Protein AF-A0AA86I226-F1 (afdb_monomer_lite)

Secondary structure (DSSP, 8-state):
-EEEEE--SSTTSPPEEEEESSPPPHHHHHHHHHHHHHHS-SS--HHHHHHHHHHHH--EE---S-----TTS------GGG---TTEEEETTTTEEEE-

Foldseek 3Di:
DDKDWADDPPPPADIWIKDDPDDDDPVRVVVLQVVLCVPDPVDDHNVSSVVSCCVPPVIDTDDDPDDDDDQVDDDDDDDPVNDDDPQWDQPSVPRDIDGD

Organism: Priestia megaterium (NCBI:txid1404)

Radius of gyration: 16.55 Å; chains: 1; bounding box: 34×23×46 Å

Structure (mmCIF, N/CA/C/O backbone):
data_AF-A0AA86I226-F1
#
_entry.id   AF-A0AA86I226-F1
#
loop_
_atom_site.group_PDB
_atom_site.id
_atom_site.type_symbol
_atom_site.label_atom_id
_atom_site.label_alt_id
_atom_site.label_comp_id
_atom_site.label_asym_id
_atom_site.label_entity_id
_atom_site.label_seq_id
_atom_site.pdbx_PDB_ins_code
_atom_site.Cartn_x
_atom_site.Cartn_y
_atom_site.Cartn_z
_atom_site.occupancy
_atom_site.B_iso_or_equiv
_atom_site.auth_seq_id
_atom_site.auth_comp_id
_atom_site.auth_asym_id
_atom_site.auth_atom_id
_atom_site.pdbx_PDB_model_num
ATOM 1 N N . MET A 1 1 ? -15.672 2.501 0.063 1.00 85.19 1 MET A N 1
ATOM 2 C CA . MET A 1 1 ? -14.325 2.101 -0.391 1.00 85.19 1 MET A CA 1
ATOM 3 C C . MET A 1 1 ? -13.357 3.278 -0.537 1.00 85.19 1 MET A C 1
ATOM 5 O O . MET A 1 1 ? -13.646 4.239 -1.248 1.00 85.19 1 MET A O 1
ATOM 9 N N . TYR A 1 2 ? -12.217 3.191 0.149 1.00 94.31 2 TYR A N 1
ATOM 10 C CA . TYR A 1 2 ? -11.080 4.116 0.098 1.00 94.31 2 TYR A CA 1
ATOM 11 C C . TYR A 1 2 ? -9.800 3.328 -0.164 1.00 94.31 2 TYR A C 1
ATOM 13 O O . TYR A 1 2 ? -9.666 2.225 0.357 1.00 94.31 2 TYR A O 1
ATOM 21 N N . PHE A 1 3 ? -8.879 3.904 -0.936 1.00 92.12 3 PHE A N 1
ATOM 22 C CA . PHE A 1 3 ? -7.678 3.225 -1.418 1.00 92.12 3 PHE A CA 1
ATOM 23 C C . PHE A 1 3 ? -6.412 3.812 -0.805 1.00 92.12 3 PHE A C 1
ATOM 25 O O . PHE A 1 3 ? -6.326 5.022 -0.573 1.00 92.12 3 PHE A O 1
ATOM 32 N N . TYR A 1 4 ? -5.435 2.943 -0.586 1.00 91.81 4 TYR A N 1
ATOM 33 C CA . TYR A 1 4 ? -4.157 3.242 0.038 1.00 91.81 4 TYR A CA 1
ATOM 34 C C . TYR A 1 4 ? -3.071 2.512 -0.747 1.00 91.81 4 TYR A C 1
ATOM 36 O O . TYR A 1 4 ? -3.224 1.332 -1.034 1.00 91.81 4 TYR A O 1
ATOM 44 N N . ALA A 1 5 ? -1.998 3.206 -1.110 1.00 89.31 5 ALA A N 1
ATOM 45 C CA . ALA A 1 5 ? -0.886 2.619 -1.849 1.00 89.31 5 ALA A CA 1
ATOM 46 C C . ALA A 1 5 ? 0.364 2.604 -0.968 1.00 89.31 5 ALA A C 1
ATOM 48 O O . ALA A 1 5 ? 0.719 3.627 -0.373 1.00 89.31 5 ALA A O 1
ATOM 49 N N . LEU A 1 6 ? 1.015 1.449 -0.900 1.00 88.69 6 LEU A N 1
ATOM 50 C CA . LEU A 1 6 ? 2.310 1.245 -0.270 1.00 88.69 6 LEU A CA 1
ATOM 51 C C . LEU A 1 6 ? 3.350 1.142 -1.383 1.00 88.69 6 LEU A C 1
ATOM 53 O O . LEU A 1 6 ? 3.280 0.251 -2.223 1.00 88.69 6 LEU A O 1
ATOM 57 N N . ALA A 1 7 ? 4.303 2.067 -1.399 1.00 81.19 7 ALA A N 1
ATOM 58 C CA . ALA A 1 7 ? 5.380 2.088 -2.378 1.00 81.19 7 ALA A CA 1
ATOM 59 C C . ALA A 1 7 ? 6.716 2.272 -1.662 1.00 81.19 7 ALA A C 1
ATOM 61 O O . ALA A 1 7 ? 6.842 3.117 -0.771 1.00 81.19 7 ALA A O 1
ATOM 62 N N . GLN A 1 8 ? 7.717 1.498 -2.070 1.00 79.62 8 GLN A N 1
ATOM 63 C CA . GLN A 1 8 ? 9.092 1.657 -1.619 1.00 79.62 8 GLN A CA 1
ATOM 64 C C . GLN A 1 8 ? 9.853 2.477 -2.662 1.00 79.62 8 GLN A C 1
ATOM 66 O O . GLN A 1 8 ? 9.734 2.229 -3.855 1.00 79.62 8 GLN A O 1
ATOM 71 N N . GLY A 1 9 ? 10.630 3.471 -2.225 1.00 66.69 9 GLY A N 1
ATOM 72 C CA . GLY A 1 9 ? 11.322 4.419 -3.115 1.00 66.69 9 GLY A CA 1
ATOM 73 C C . GLY A 1 9 ? 12.476 3.836 -3.943 1.00 66.69 9 GLY A C 1
ATOM 74 O O . GLY A 1 9 ? 13.270 4.600 -4.480 1.00 66.69 9 GLY A O 1
ATOM 75 N N . THR A 1 10 ? 12.611 2.512 -4.002 1.00 57.50 10 THR A N 1
ATOM 76 C CA . THR A 1 10 ? 13.568 1.807 -4.859 1.00 57.50 10 THR A CA 1
ATOM 77 C C . THR A 1 10 ? 12.798 1.197 -6.026 1.00 57.50 10 THR A C 1
ATOM 79 O O . THR A 1 10 ? 11.888 0.408 -5.791 1.00 57.50 10 THR A O 1
ATOM 82 N N . ASP A 1 11 ? 13.174 1.564 -7.253 1.00 53.78 11 ASP A N 1
ATOM 83 C CA . ASP A 1 11 ? 12.455 1.383 -8.533 1.00 53.78 11 ASP A CA 1
ATOM 84 C C . ASP A 1 11 ? 12.084 -0.060 -8.961 1.00 53.78 11 ASP A C 1
ATOM 86 O O . ASP A 1 11 ? 11.736 -0.283 -10.116 1.00 53.78 11 ASP A O 1
ATOM 90 N N . SER A 1 12 ? 12.155 -1.062 -8.085 1.00 54.59 12 SER A N 1
ATOM 91 C CA . SER A 1 12 ? 11.971 -2.476 -8.446 1.00 54.59 12 SER A CA 1
ATOM 92 C C . SER A 1 12 ? 10.865 -3.212 -7.688 1.00 54.59 12 SER A C 1
ATOM 94 O O . SER A 1 12 ? 10.753 -4.423 -7.847 1.00 54.59 12 SER A O 1
ATOM 96 N N . GLY A 1 13 ? 10.092 -2.538 -6.832 1.00 57.88 13 GLY A N 1
ATOM 97 C CA . GLY A 1 13 ? 8.966 -3.157 -6.126 1.00 57.88 13 GLY A CA 1
ATOM 98 C C . GLY A 1 13 ? 7.630 -2.700 -6.696 1.00 57.88 13 GLY A C 1
ATOM 99 O O . GLY A 1 13 ? 7.382 -1.493 -6.754 1.00 57.88 13 GLY A O 1
ATOM 100 N N . ASP A 1 14 ? 6.766 -3.646 -7.069 1.00 68.56 14 ASP A N 1
ATOM 101 C CA . ASP A 1 14 ? 5.381 -3.324 -7.403 1.00 68.56 14 ASP A CA 1
ATOM 102 C C . ASP A 1 14 ? 4.692 -2.708 -6.175 1.00 68.56 14 ASP A C 1
ATOM 104 O O . ASP A 1 14 ? 4.821 -3.223 -5.056 1.00 68.56 14 ASP A O 1
ATOM 108 N N . PRO A 1 15 ? 3.991 -1.574 -6.333 1.00 76.94 15 PRO A N 1
ATOM 109 C CA . PRO A 1 15 ? 3.272 -0.970 -5.229 1.00 76.94 15 PRO A CA 1
ATOM 110 C C . PRO A 1 15 ? 2.114 -1.875 -4.802 1.00 76.94 15 PRO A C 1
ATOM 112 O O . PRO A 1 15 ? 1.310 -2.307 -5.628 1.00 76.94 15 PRO A O 1
ATOM 115 N N . VAL A 1 16 ? 1.967 -2.084 -3.496 1.00 87.75 16 VAL A N 1
ATOM 116 C CA . VAL A 1 16 ? 0.817 -2.805 -2.942 1.00 87.75 16 VAL A CA 1
ATOM 117 C C . VAL A 1 16 ? -0.331 -1.823 -2.770 1.00 87.75 16 VAL A C 1
ATOM 119 O O . VAL A 1 16 ? -0.197 -0.797 -2.095 1.00 87.75 16 VAL A O 1
ATOM 122 N N . THR A 1 17 ? -1.472 -2.125 -3.387 1.00 90.69 17 THR A N 1
ATOM 123 C CA . THR A 1 17 ? -2.682 -1.311 -3.253 1.00 90.69 17 THR A CA 1
ATOM 124 C C . THR A 1 17 ? -3.677 -2.012 -2.344 1.00 90.69 17 THR A C 1
ATOM 126 O O . THR A 1 17 ? -4.079 -3.142 -2.590 1.00 90.69 17 THR A O 1
ATOM 129 N N . LEU A 1 18 ? -4.111 -1.309 -1.305 1.00 93.69 18 LEU A N 1
ATOM 130 C CA . LEU A 1 18 ? -5.086 -1.772 -0.331 1.00 93.69 18 LEU A CA 1
ATOM 131 C C . LEU A 1 18 ? -6.370 -0.952 -0.433 1.00 93.69 18 LEU A C 1
ATOM 133 O O . LEU A 1 18 ? -6.340 0.244 -0.750 1.00 93.69 18 LEU A O 1
ATOM 137 N N . HIS A 1 19 ? -7.495 -1.553 -0.067 1.00 95.81 19 HIS A N 1
ATOM 138 C CA . HIS A 1 19 ? -8.749 -0.851 0.145 1.00 95.81 19 HIS A CA 1
ATOM 139 C C . HIS A 1 19 ? -9.390 -1.160 1.495 1.00 95.81 19 HIS A C 1
ATOM 141 O O . HIS A 1 19 ? -9.145 -2.187 2.124 1.00 95.81 19 HIS A O 1
ATOM 147 N N . HIS A 1 20 ? -10.219 -0.220 1.947 1.00 96.88 20 HIS A N 1
ATOM 148 C CA . HIS A 1 20 ? -10.999 -0.344 3.171 1.00 96.88 20 HIS A CA 1
ATOM 149 C C . HIS A 1 20 ? -12.333 0.412 3.048 1.00 96.88 20 HIS A C 1
ATOM 151 O O . HIS A 1 20 ? -12.429 1.433 2.355 1.00 96.88 20 HIS A O 1
ATOM 157 N N . GLU A 1 21 ? -13.388 -0.056 3.720 1.00 97.06 21 GLU A N 1
ATOM 158 C CA . GLU A 1 21 ? -14.703 0.604 3.663 1.00 97.06 21 GLU A CA 1
ATOM 159 C C . GLU A 1 21 ? -14.762 1.897 4.478 1.00 97.06 21 GLU A C 1
ATOM 161 O O . GLU A 1 21 ? -15.331 2.900 4.041 1.00 97.06 21 GLU A O 1
ATOM 166 N N . LYS A 1 22 ? -14.117 1.905 5.646 1.00 96.75 22 LYS A N 1
ATOM 167 C CA . LYS A 1 22 ? -13.928 3.106 6.468 1.00 96.75 22 LYS A CA 1
ATOM 168 C C . LYS A 1 22 ? -12.789 3.962 5.918 1.00 96.75 22 LYS A C 1
ATOM 170 O O . LYS A 1 22 ? -11.715 3.442 5.632 1.00 96.75 22 LYS A O 1
ATOM 175 N N . LYS A 1 23 ? -13.000 5.279 5.873 1.00 97.19 23 LYS A N 1
ATOM 176 C CA . LYS A 1 23 ? -11.936 6.258 5.630 1.00 97.19 23 LYS A CA 1
ATOM 177 C C . LYS A 1 23 ? -11.099 6.455 6.887 1.00 97.19 23 LYS A C 1
ATOM 179 O O . LYS A 1 23 ? -11.638 6.838 7.924 1.00 97.19 23 LYS A O 1
ATOM 184 N N . PHE A 1 24 ? -9.793 6.310 6.753 1.00 96.38 24 PHE A N 1
ATOM 185 C CA . PHE A 1 24 ? -8.818 6.748 7.746 1.00 96.38 24 PHE A CA 1
ATOM 186 C C . PHE A 1 24 ? -8.208 8.090 7.348 1.00 96.38 24 PHE A C 1
ATOM 188 O O . PHE A 1 24 ? -7.950 8.364 6.170 1.00 96.38 24 PHE A O 1
ATOM 195 N N . SER A 1 25 ? -7.979 8.945 8.336 1.00 96.44 25 SER A N 1
ATOM 196 C CA . SER A 1 25 ? -7.150 10.135 8.193 1.00 96.44 25 SER A CA 1
ATOM 197 C C . SER A 1 25 ? -5.689 9.753 7.943 1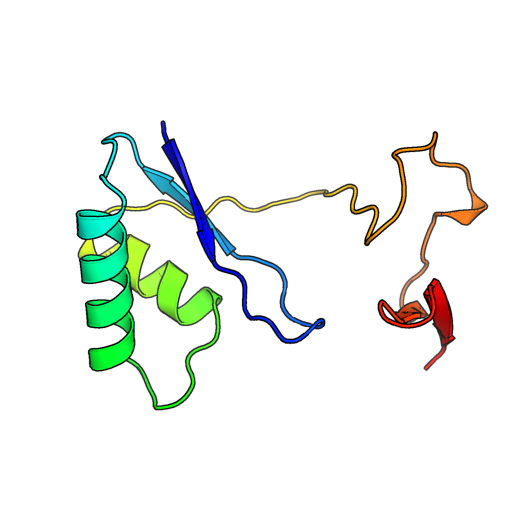.00 96.44 25 SER A C 1
ATOM 199 O O . SER A 1 25 ? -5.249 8.644 8.241 1.00 96.44 25 SER A O 1
ATOM 201 N N . LYS A 1 26 ? -4.899 10.717 7.456 1.00 95.31 26 LYS A N 1
ATOM 202 C CA . LYS A 1 26 ? -3.452 10.530 7.267 1.00 95.31 26 LYS A CA 1
ATOM 203 C C . LYS A 1 26 ? -2.753 10.087 8.557 1.00 95.31 26 LYS A C 1
ATOM 205 O O . LYS A 1 26 ? -1.874 9.242 8.509 1.00 95.31 26 LYS A O 1
ATOM 210 N N . LYS A 1 27 ? -3.155 10.649 9.704 1.00 97.31 27 LYS A N 1
ATOM 211 C CA . LYS A 1 27 ? -2.561 10.337 11.010 1.00 97.31 27 LYS A CA 1
ATOM 212 C C . LYS A 1 27 ? -2.893 8.915 11.465 1.00 97.31 27 LYS A C 1
ATOM 214 O O . LYS A 1 27 ? -2.016 8.243 11.986 1.00 97.31 27 LYS A O 1
ATOM 219 N N . GLU A 1 28 ? -4.134 8.474 11.267 1.00 97.62 28 GLU A N 1
ATOM 220 C CA . GLU A 1 28 ? -4.543 7.099 11.582 1.00 97.62 28 GLU A CA 1
ATOM 221 C C . GLU A 1 28 ? -3.787 6.092 10.712 1.00 97.62 28 GLU A C 1
ATOM 223 O O . GLU A 1 28 ? -3.211 5.155 11.247 1.00 97.62 28 GLU A O 1
ATOM 228 N N . PHE A 1 29 ? -3.713 6.327 9.399 1.00 96.31 29 PHE A N 1
ATOM 229 C CA . PHE A 1 29 ? -2.997 5.430 8.491 1.00 96.31 29 PHE A CA 1
ATOM 230 C C . PHE A 1 29 ? -1.492 5.359 8.799 1.00 96.31 29 PHE A C 1
ATOM 232 O O . PHE A 1 29 ? -0.924 4.275 8.818 1.00 96.31 29 PHE A O 1
ATOM 239 N N . LEU A 1 30 ? -0.855 6.493 9.119 1.00 95.81 30 LEU A N 1
ATOM 240 C CA . LEU A 1 30 ? 0.550 6.521 9.549 1.00 95.81 30 LEU A CA 1
ATOM 241 C C . LEU A 1 30 ? 0.791 5.745 10.848 1.00 95.81 30 LEU A C 1
ATOM 243 O O . LEU A 1 30 ? 1.825 5.104 10.981 1.00 95.81 30 LEU A O 1
ATOM 247 N N . ALA A 1 31 ? -0.141 5.803 11.803 1.00 97.62 31 ALA A N 1
ATOM 248 C CA . ALA A 1 31 ? -0.020 5.042 13.042 1.00 97.62 31 ALA A CA 1
ATOM 249 C C . ALA A 1 31 ? -0.079 3.530 12.776 1.00 97.62 31 ALA A C 1
ATOM 251 O O . ALA A 1 31 ? 0.768 2.803 13.277 1.00 97.62 31 ALA A O 1
ATOM 252 N N . MET A 1 32 ? -1.016 3.088 11.930 1.00 97.50 32 MET A N 1
ATOM 253 C CA . MET A 1 32 ? -1.142 1.683 11.518 1.00 97.50 32 MET A CA 1
ATOM 254 C C . MET A 1 32 ? 0.095 1.188 10.763 1.00 97.50 32 MET A C 1
ATOM 256 O O . MET A 1 32 ? 0.563 0.078 10.984 1.00 97.50 32 MET A O 1
ATOM 260 N N . PHE A 1 33 ? 0.631 2.028 9.875 1.00 95.38 33 PHE A N 1
ATOM 261 C CA . PHE A 1 33 ? 1.848 1.734 9.126 1.00 95.38 33 PHE A CA 1
ATOM 262 C C . PHE A 1 33 ? 3.068 1.595 10.046 1.00 95.38 33 PHE A C 1
ATOM 264 O O . PHE A 1 33 ? 3.819 0.639 9.913 1.00 95.38 33 PHE A O 1
ATOM 271 N N . ASN A 1 34 ? 3.255 2.516 10.996 1.00 95.31 34 ASN A N 1
ATOM 272 C CA . ASN A 1 34 ? 4.373 2.436 11.938 1.00 95.31 34 ASN A CA 1
ATOM 273 C C . ASN A 1 34 ? 4.262 1.215 12.859 1.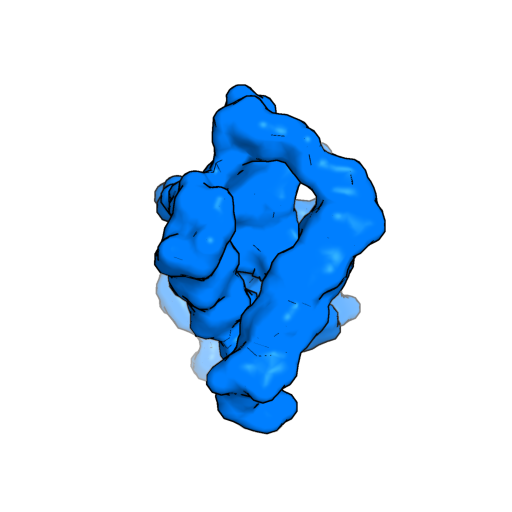00 95.31 34 ASN A C 1
ATOM 275 O O . ASN A 1 34 ? 5.269 0.567 13.097 1.00 95.31 34 ASN A O 1
ATOM 279 N N . GLU A 1 35 ? 3.054 0.869 13.314 1.00 96.31 35 GLU A N 1
ATOM 280 C CA . GLU A 1 35 ? 2.835 -0.354 14.096 1.00 96.31 35 GLU A CA 1
ATOM 281 C C . GLU A 1 35 ? 3.234 -1.605 13.299 1.00 96.31 35 GLU A C 1
ATOM 283 O O . GLU A 1 35 ? 3.897 -2.488 13.832 1.00 96.31 35 GLU A O 1
ATOM 288 N N . ALA A 1 36 ? 2.914 -1.652 11.999 1.00 95.25 36 ALA A N 1
ATOM 289 C CA . ALA A 1 36 ? 3.380 -2.731 11.132 1.00 95.25 36 ALA A CA 1
ATOM 290 C C . ALA A 1 36 ? 4.918 -2.797 11.078 1.00 95.25 36 ALA A C 1
ATOM 292 O O . ALA A 1 36 ? 5.480 -3.883 11.140 1.00 95.25 36 ALA A O 1
ATOM 293 N N . LEU A 1 37 ? 5.611 -1.657 10.994 1.00 93.06 37 LEU A N 1
ATOM 294 C CA . LEU A 1 37 ? 7.080 -1.626 10.988 1.00 93.06 37 LEU A CA 1
ATOM 295 C C . LEU A 1 37 ? 7.709 -2.023 12.330 1.00 93.06 37 LEU A C 1
ATOM 297 O O . LEU A 1 37 ? 8.818 -2.548 12.329 1.00 93.06 37 LEU A O 1
ATOM 301 N N . ASP A 1 38 ? 7.031 -1.766 13.448 1.00 94.31 38 ASP A N 1
ATOM 302 C CA . ASP A 1 38 ? 7.507 -2.150 14.781 1.00 94.31 38 ASP A CA 1
ATOM 303 C C . ASP A 1 38 ? 7.420 -3.676 15.004 1.00 94.31 38 ASP A C 1
ATOM 305 O O . ASP A 1 38 ? 8.238 -4.243 15.729 1.00 94.31 38 ASP A O 1
ATOM 309 N N . GLU A 1 39 ? 6.445 -4.342 14.374 1.00 92.94 39 GLU A N 1
ATOM 310 C CA . GLU A 1 39 ? 6.192 -5.788 14.504 1.00 92.94 39 GLU A CA 1
ATOM 311 C C . GLU A 1 39 ? 6.912 -6.648 13.447 1.00 92.94 39 GLU A C 1
ATOM 313 O O . GLU A 1 39 ? 7.062 -7.859 13.632 1.00 92.94 39 GLU A O 1
ATOM 318 N N . LEU A 1 40 ? 7.322 -6.055 12.323 1.00 89.94 40 LEU A N 1
ATOM 319 C CA . LEU A 1 40 ? 7.967 -6.750 11.205 1.00 89.94 40 LEU A CA 1
ATOM 320 C C . LEU A 1 40 ? 9.505 -6.663 11.272 1.00 89.94 40 LEU A C 1
ATOM 322 O O . LEU A 1 40 ? 10.083 -5.882 12.027 1.00 89.94 40 LEU A O 1
ATOM 326 N N . ASP A 1 41 ? 10.183 -7.493 10.473 1.00 79.81 41 ASP A N 1
ATOM 327 C CA . ASP A 1 41 ? 11.648 -7.527 10.373 1.00 79.81 41 ASP A CA 1
ATOM 328 C C . ASP A 1 41 ? 12.254 -6.174 9.960 1.00 79.81 41 ASP A C 1
ATOM 330 O O . ASP A 1 41 ? 11.575 -5.267 9.492 1.00 79.81 41 ASP A O 1
ATOM 334 N N . THR A 1 42 ? 13.580 -6.034 10.075 1.00 73.06 42 THR A N 1
ATOM 335 C CA . THR A 1 42 ? 14.279 -4.738 9.948 1.00 73.06 42 THR A CA 1
ATOM 336 C C . THR A 1 42 ? 14.142 -4.061 8.571 1.00 73.06 42 THR A C 1
ATOM 338 O O . THR A 1 42 ? 14.465 -2.882 8.449 1.00 73.06 42 THR A O 1
ATOM 341 N N . HIS A 1 43 ? 13.639 -4.759 7.547 1.00 79.56 43 HIS A N 1
ATOM 342 C CA . HIS A 1 43 ? 13.385 -4.227 6.204 1.00 79.56 43 HIS A CA 1
ATOM 343 C C . HIS A 1 43 ? 12.215 -4.969 5.525 1.00 79.56 43 HIS A C 1
ATOM 345 O O . HIS A 1 43 ? 12.468 -5.794 4.645 1.00 79.56 43 HIS A O 1
ATOM 351 N N . PRO A 1 44 ? 10.952 -4.714 5.916 1.00 83.69 44 PRO A N 1
ATOM 352 C CA . PRO A 1 44 ? 9.819 -5.421 5.334 1.00 83.69 44 PRO A CA 1
ATOM 353 C C . PRO A 1 44 ? 9.602 -4.982 3.884 1.00 83.69 44 PRO A C 1
ATOM 355 O O . PRO A 1 44 ? 9.742 -3.799 3.549 1.00 83.69 44 PRO A O 1
ATOM 358 N N . ALA A 1 45 ? 9.236 -5.931 3.027 1.00 85.81 45 ALA A N 1
ATOM 359 C CA . ALA A 1 45 ? 8.729 -5.622 1.702 1.00 85.81 45 ALA A CA 1
ATOM 360 C C . ALA A 1 45 ? 7.337 -4.961 1.814 1.00 85.81 45 ALA A C 1
ATOM 362 O O . ALA A 1 45 ? 6.630 -5.149 2.810 1.00 85.81 45 ALA A O 1
ATOM 363 N N . PRO A 1 46 ? 6.883 -4.209 0.793 1.00 87.88 46 PRO A N 1
ATOM 364 C CA . PRO A 1 46 ? 5.532 -3.644 0.779 1.00 87.88 46 PRO A CA 1
ATOM 365 C C . PRO A 1 46 ? 4.420 -4.683 0.987 1.00 87.88 46 PRO A C 1
ATOM 367 O O . PRO A 1 46 ? 3.409 -4.358 1.610 1.00 87.88 46 PRO A O 1
ATOM 370 N N . SER A 1 47 ? 4.617 -5.920 0.516 1.00 87.94 47 SER A N 1
ATOM 371 C CA . SER A 1 47 ? 3.698 -7.046 0.727 1.00 87.94 47 SER A CA 1
ATOM 372 C C . SER A 1 47 ? 3.564 -7.415 2.201 1.00 87.94 47 SER A C 1
ATOM 374 O O . SER A 1 47 ? 2.446 -7.562 2.679 1.00 87.94 47 SER A O 1
ATOM 376 N N . ASP A 1 48 ? 4.668 -7.462 2.951 1.00 90.94 48 ASP A N 1
ATOM 377 C CA . ASP A 1 48 ? 4.652 -7.817 4.377 1.00 90.94 48 ASP A CA 1
ATOM 378 C C . ASP A 1 48 ? 3.837 -6.793 5.183 1.00 90.94 48 ASP A C 1
ATOM 380 O O . ASP A 1 48 ? 3.019 -7.135 6.042 1.00 90.94 48 ASP A O 1
ATOM 384 N N . VAL A 1 49 ? 4.013 -5.508 4.854 1.00 93.12 49 VAL A N 1
ATOM 385 C CA . VAL A 1 49 ? 3.228 -4.416 5.444 1.00 93.12 49 VAL A CA 1
ATOM 386 C C . VAL A 1 49 ? 1.757 -4.517 5.026 1.00 93.12 49 VAL A C 1
ATOM 388 O O . VAL A 1 49 ? 0.867 -4.330 5.857 1.00 93.12 49 VAL A O 1
ATOM 391 N N . GLY A 1 50 ? 1.484 -4.830 3.756 1.00 93.31 50 GLY A N 1
ATOM 392 C CA . GLY A 1 50 ? 0.132 -5.035 3.238 1.00 93.31 50 GLY A CA 1
ATOM 393 C C . GLY A 1 50 ? -0.617 -6.146 3.970 1.00 93.31 50 GLY A C 1
ATOM 394 O O . GLY A 1 50 ? -1.710 -5.913 4.495 1.00 93.31 50 GLY A O 1
ATOM 395 N N . GLU A 1 51 ? 0.003 -7.318 4.094 1.00 94.44 51 GLU A N 1
ATOM 396 C CA . GLU A 1 51 ? -0.535 -8.470 4.820 1.00 94.44 51 GLU A CA 1
ATOM 397 C C . GLU A 1 51 ? -0.817 -8.140 6.290 1.00 94.44 51 GLU A C 1
ATOM 399 O O . GLU A 1 51 ? -1.885 -8.491 6.814 1.00 94.44 51 GLU A O 1
ATOM 404 N N . TYR A 1 52 ? 0.093 -7.415 6.954 1.00 96.25 52 TYR A N 1
ATOM 405 C CA . TYR A 1 52 ? -0.126 -6.957 8.326 1.00 96.25 52 TYR A CA 1
ATOM 406 C C . TYR A 1 52 ? -1.382 -6.090 8.424 1.00 96.25 52 TYR A C 1
ATOM 408 O O . TYR A 1 52 ? -2.245 -6.347 9.268 1.00 96.25 52 TYR A O 1
ATOM 416 N N . LEU A 1 53 ? -1.514 -5.083 7.557 1.00 97.00 53 LEU A N 1
ATOM 417 C CA . LEU A 1 53 ? -2.648 -4.160 7.583 1.00 97.00 53 LEU A CA 1
ATOM 418 C C . LEU A 1 53 ? -3.974 -4.876 7.293 1.00 97.00 53 LEU A C 1
ATOM 420 O O . LEU A 1 53 ? -4.984 -4.588 7.945 1.00 97.00 53 LEU A O 1
ATOM 424 N N . CYS A 1 54 ? -3.970 -5.848 6.379 1.00 96.44 54 CYS A N 1
ATOM 425 C CA . CYS A 1 54 ? -5.120 -6.708 6.113 1.00 96.44 54 CYS A CA 1
ATOM 426 C C . CYS A 1 54 ? -5.535 -7.492 7.367 1.00 96.44 54 CYS A C 1
ATOM 428 O O . CYS A 1 54 ? -6.698 -7.446 7.777 1.00 96.44 54 CYS A O 1
ATOM 430 N N . ARG A 1 55 ? -4.579 -8.147 8.034 1.00 97.38 55 ARG A N 1
ATOM 431 C CA . ARG A 1 55 ? -4.827 -8.957 9.236 1.00 97.38 55 ARG A CA 1
ATOM 432 C C . ARG A 1 55 ? -5.255 -8.125 10.448 1.00 97.38 55 ARG A C 1
ATOM 434 O O . ARG A 1 55 ? -6.181 -8.517 11.153 1.00 97.38 55 ARG A O 1
ATOM 441 N N . ALA A 1 56 ? -4.559 -7.023 10.724 1.00 97.38 56 ALA A N 1
ATOM 442 C CA . ALA A 1 56 ? -4.712 -6.250 11.957 1.00 97.38 56 ALA A CA 1
ATOM 443 C C . ALA A 1 56 ? -5.882 -5.258 11.902 1.00 97.38 56 ALA A C 1
ATOM 445 O O . ALA A 1 56 ? -6.554 -5.038 12.910 1.00 97.38 56 ALA A O 1
ATOM 446 N N . TYR A 1 57 ? -6.150 -4.677 10.728 1.00 97.25 57 TYR A N 1
ATOM 447 C CA . TYR A 1 57 ? -7.112 -3.580 10.590 1.00 97.25 57 TYR A CA 1
ATOM 448 C C . TYR A 1 57 ? -8.207 -3.835 9.552 1.00 97.25 57 TYR A C 1
ATOM 450 O O . TYR A 1 57 ? -9.040 -2.957 9.337 1.00 97.25 57 TYR A O 1
ATOM 458 N N . GLY A 1 58 ? -8.246 -5.021 8.936 1.00 96.94 58 GLY A N 1
ATOM 459 C CA . GLY A 1 58 ? -9.320 -5.417 8.023 1.00 96.94 58 GLY A CA 1
ATOM 460 C C . GLY A 1 58 ? -9.243 -4.764 6.644 1.00 96.94 58 GLY A C 1
ATOM 461 O O . GLY A 1 58 ? -10.268 -4.636 5.974 1.00 96.94 58 GLY A O 1
ATOM 462 N N . PHE A 1 59 ? -8.054 -4.321 6.224 1.00 97.44 59 PHE A N 1
ATOM 463 C CA . PHE A 1 59 ? -7.824 -3.953 4.827 1.00 97.44 59 PHE A CA 1
ATOM 464 C C . PHE A 1 59 ? -7.964 -5.176 3.915 1.00 97.44 59 PHE A C 1
ATOM 466 O O . PHE A 1 59 ? -7.906 -6.325 4.354 1.00 97.44 59 PHE A O 1
ATOM 473 N N . GLN A 1 60 ? -8.158 -4.904 2.632 1.00 96.38 60 GLN A N 1
ATOM 474 C CA . GLN A 1 60 ? -8.173 -5.903 1.576 1.00 96.38 60 GLN A CA 1
ATOM 475 C C . GLN A 1 60 ? -7.200 -5.467 0.487 1.00 96.38 60 GLN A C 1
ATOM 477 O O . GLN A 1 60 ? -7.192 -4.301 0.092 1.00 96.38 60 GLN A O 1
ATOM 482 N N . GLU A 1 61 ? -6.358 -6.384 0.031 1.00 92.25 61 GLU A N 1
ATOM 483 C CA . GLU A 1 61 ? -5.430 -6.127 -1.065 1.00 92.25 61 GLU A CA 1
ATOM 484 C C . GLU A 1 61 ? -6.151 -6.190 -2.414 1.00 92.25 61 GLU A C 1
ATOM 486 O O . GLU A 1 61 ? -7.062 -6.995 -2.614 1.00 92.25 61 GLU A O 1
ATOM 491 N N . ILE A 1 62 ? -5.755 -5.308 -3.329 1.00 88.00 62 ILE A N 1
ATOM 492 C CA . ILE A 1 62 ? -6.216 -5.306 -4.713 1.00 88.00 62 ILE A CA 1
ATOM 493 C C . ILE A 1 62 ? -5.150 -5.974 -5.561 1.00 88.00 62 ILE A C 1
ATOM 495 O O . ILE A 1 62 ? -4.063 -5.428 -5.736 1.00 88.00 62 ILE A O 1
ATOM 499 N N . GLU A 1 63 ? -5.508 -7.106 -6.154 1.00 79.94 63 GLU A N 1
ATOM 500 C CA . GLU A 1 63 ? -4.731 -7.694 -7.235 1.00 79.94 63 GLU A CA 1
ATOM 501 C C . GLU A 1 63 ? -4.861 -6.806 -8.481 1.00 79.94 63 GLU A C 1
ATOM 503 O O . GLU A 1 63 ? -5.954 -6.591 -9.014 1.00 79.94 63 GLU A O 1
ATOM 508 N N . ILE A 1 64 ? -3.743 -6.229 -8.920 1.00 70.12 64 ILE A N 1
ATOM 509 C CA . ILE A 1 64 ? -3.691 -5.431 -10.144 1.00 70.12 64 ILE A CA 1
ATOM 510 C C . ILE A 1 64 ? -3.338 -6.375 -11.293 1.00 70.12 64 ILE A C 1
ATOM 512 O O . ILE A 1 64 ? -2.170 -6.642 -11.546 1.00 70.12 64 ILE A O 1
ATOM 516 N N . GLU A 1 65 ? -4.349 -6.859 -12.018 1.00 66.38 65 GLU A N 1
ATOM 517 C CA . GLU A 1 65 ? -4.139 -7.735 -13.184 1.00 66.38 65 GLU A CA 1
ATOM 518 C C . GLU A 1 65 ? -3.428 -7.018 -14.346 1.00 66.38 65 GLU A C 1
ATOM 520 O O . GLU A 1 65 ? -2.771 -7.640 -15.179 1.00 66.38 65 GLU A O 1
ATOM 525 N N . THR A 1 66 ? -3.600 -5.699 -14.467 1.00 66.44 66 THR A N 1
ATOM 526 C CA . THR A 1 66 ? -3.006 -4.892 -15.541 1.00 66.44 66 THR A CA 1
ATOM 527 C C . THR A 1 66 ? -2.851 -3.442 -15.096 1.00 66.44 66 THR A C 1
ATOM 529 O O . THR A 1 66 ? -3.785 -2.839 -14.565 1.00 66.44 66 THR A O 1
ATOM 532 N N . GLY A 1 67 ? -1.687 -2.853 -15.369 1.00 65.19 67 GLY A N 1
ATOM 533 C CA . GLY A 1 67 ? -1.404 -1.438 -15.140 1.00 65.19 67 GLY A CA 1
ATOM 534 C C . GLY A 1 67 ? -0.782 -0.785 -16.372 1.00 65.19 67 GLY A C 1
ATOM 535 O O . GLY A 1 67 ? -0.005 -1.409 -17.086 1.00 65.19 67 GLY A O 1
ATOM 536 N N . VAL A 1 68 ? -1.108 0.487 -16.619 1.00 69.12 68 VAL A N 1
ATOM 537 C CA . VAL A 1 68 ? -0.397 1.328 -17.596 1.00 69.12 68 VAL A CA 1
ATOM 538 C C . VAL A 1 68 ? 0.418 2.348 -16.818 1.00 69.12 68 VAL A C 1
ATOM 540 O O . VAL A 1 68 ? -0.150 3.244 -16.189 1.00 69.12 68 VAL A O 1
ATOM 543 N N . VAL A 1 69 ? 1.744 2.214 -16.856 1.00 64.69 69 VAL A N 1
ATOM 544 C CA . VAL A 1 69 ? 2.660 3.092 -16.122 1.00 64.69 69 VAL A CA 1
ATOM 545 C C . VAL A 1 69 ? 3.500 3.904 -17.106 1.00 64.69 69 VAL A C 1
ATOM 547 O O . VAL A 1 69 ? 4.267 3.355 -17.889 1.00 64.69 69 VAL A O 1
ATOM 550 N N . CYS A 1 70 ? 3.373 5.230 -17.061 1.00 62.56 70 CYS A N 1
ATOM 551 C CA . CYS A 1 70 ? 4.219 6.156 -17.817 1.00 62.56 70 CYS A CA 1
ATOM 552 C C . CYS A 1 70 ? 5.145 6.895 -16.843 1.00 62.56 70 CYS A C 1
ATOM 554 O O . CYS A 1 70 ? 4.855 8.022 -16.437 1.00 62.56 70 CYS A O 1
ATOM 556 N N . TYR A 1 71 ? 6.242 6.250 -16.428 1.00 55.84 71 TYR A N 1
ATOM 557 C CA . TYR A 1 71 ? 7.232 6.868 -15.539 1.00 55.84 71 TYR A CA 1
ATOM 558 C C . TYR A 1 71 ? 7.758 8.169 -16.162 1.00 55.84 71 TYR A C 1
ATOM 560 O O . TYR A 1 71 ? 8.339 8.162 -17.244 1.00 55.84 71 TYR A O 1
ATOM 568 N N . CYS A 1 72 ? 7.519 9.297 -15.485 1.00 53.19 72 CYS A N 1
ATOM 569 C CA . CYS A 1 72 ? 8.020 10.627 -15.856 1.00 53.19 72 CYS A CA 1
ATOM 570 C C . CYS A 1 72 ? 7.643 11.132 -17.271 1.00 53.19 72 CYS A C 1
ATOM 572 O O . CYS A 1 72 ? 8.243 12.099 -17.743 1.00 53.19 72 CYS A O 1
ATOM 574 N N . ALA A 1 73 ? 6.638 10.543 -17.932 1.00 64.88 73 ALA A N 1
ATOM 575 C CA . ALA A 1 73 ? 6.203 10.915 -19.282 1.00 64.88 73 ALA A CA 1
ATOM 576 C C . ALA A 1 73 ? 4.676 11.138 -19.362 1.00 64.88 73 ALA A C 1
ATOM 578 O O . ALA A 1 73 ? 3.924 10.520 -18.607 1.00 64.88 73 ALA A O 1
ATOM 579 N N . PRO A 1 74 ? 4.181 12.000 -20.274 1.00 75.38 74 PRO A N 1
ATOM 580 C CA . PRO A 1 74 ? 2.748 12.127 -20.528 1.00 75.38 74 PRO A CA 1
ATOM 581 C C . PRO A 1 74 ? 2.142 10.818 -21.040 1.00 75.38 74 PRO A C 1
ATOM 583 O O . PRO A 1 74 ? 2.789 10.079 -21.782 1.00 75.38 74 PRO A O 1
ATOM 586 N N . PHE A 1 75 ? 0.864 10.585 -20.731 1.00 75.50 75 PHE A N 1
ATOM 587 C CA . PHE A 1 75 ? 0.114 9.503 -21.362 1.00 75.50 75 PHE A CA 1
ATOM 588 C C . PHE A 1 75 ? 0.107 9.675 -22.885 1.00 75.50 75 PHE A C 1
ATOM 590 O O . PHE A 1 75 ? -0.272 10.728 -23.406 1.00 75.50 75 PHE A O 1
ATOM 597 N N . ARG A 1 76 ? 0.478 8.608 -23.593 1.00 80.12 76 ARG A N 1
ATOM 598 C CA . ARG A 1 76 ? 0.318 8.471 -25.042 1.00 80.12 76 ARG A CA 1
ATOM 599 C C . ARG A 1 76 ? -0.461 7.201 -25.362 1.00 80.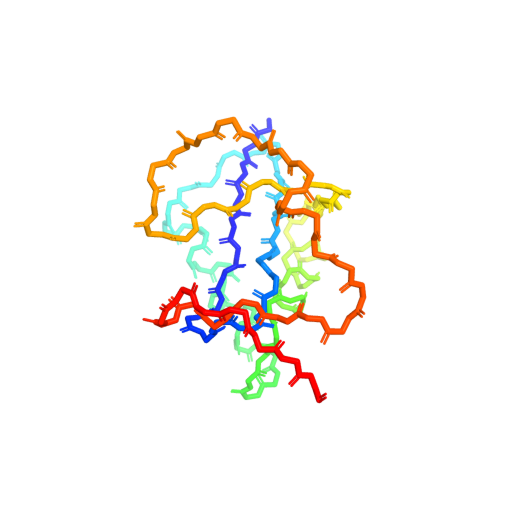12 76 ARG A C 1
ATOM 601 O O . ARG A 1 76 ? -0.613 6.330 -24.510 1.00 80.12 76 ARG A O 1
ATOM 608 N N . LYS A 1 77 ? -0.987 7.113 -26.585 1.00 81.75 77 LYS A N 1
ATOM 609 C CA . LYS A 1 77 ? -1.576 5.862 -27.072 1.00 81.75 77 LYS A CA 1
ATOM 610 C C . LYS A 1 77 ? -0.473 4.813 -27.139 1.00 81.75 77 LYS A C 1
ATOM 612 O O . LYS A 1 77 ? 0.574 5.104 -27.706 1.00 81.75 77 LYS A O 1
ATOM 617 N N . LEU A 1 78 ? -0.733 3.651 -26.554 1.00 75.00 78 LEU A N 1
ATOM 618 C CA . LEU A 1 78 ? 0.163 2.510 -26.655 1.00 75.00 78 LEU A CA 1
ATOM 619 C C . LEU A 1 78 ? 0.054 1.911 -28.058 1.00 75.00 78 LEU A C 1
ATOM 621 O O . LEU A 1 78 ? -1.042 1.869 -28.629 1.00 75.00 78 LEU A O 1
ATOM 625 N N . ASP A 1 79 ? 1.180 1.474 -28.596 1.00 76.50 79 ASP A N 1
ATOM 626 C CA . ASP A 1 79 ? 1.266 0.733 -29.852 1.00 76.50 79 ASP A CA 1
ATOM 627 C C . ASP A 1 79 ? 2.145 -0.515 -29.677 1.00 76.50 79 ASP A C 1
ATOM 629 O O . ASP A 1 79 ? 2.646 -0.782 -28.586 1.00 76.50 79 ASP A O 1
ATOM 633 N N . ASP A 1 80 ? 2.313 -1.304 -30.739 1.00 72.69 80 ASP A N 1
ATOM 634 C CA . ASP A 1 80 ? 3.030 -2.583 -30.681 1.00 72.69 80 ASP A CA 1
ATOM 635 C C . ASP A 1 80 ? 4.487 -2.448 -30.188 1.00 72.69 80 ASP A C 1
ATOM 637 O O . ASP A 1 80 ? 5.053 -3.425 -29.703 1.00 72.69 80 ASP A O 1
ATOM 641 N N . SER A 1 81 ? 5.101 -1.256 -30.263 1.00 65.56 81 SER A N 1
ATOM 642 C CA . SER A 1 81 ? 6.453 -1.015 -29.729 1.00 65.56 81 SER A CA 1
ATOM 643 C C . SER A 1 81 ? 6.509 -0.923 -28.201 1.00 65.56 81 SER A C 1
ATOM 645 O O . SER A 1 81 ? 7.590 -1.036 -27.624 1.00 65.56 81 SER A O 1
ATOM 647 N N . ASP A 1 82 ? 5.359 -0.742 -27.547 1.00 67.44 82 ASP A N 1
ATOM 648 C CA . ASP A 1 82 ? 5.223 -0.699 -26.088 1.00 67.44 82 ASP A CA 1
ATOM 649 C C . ASP A 1 82 ? 5.032 -2.086 -25.462 1.00 67.44 82 ASP A C 1
ATOM 651 O O . ASP A 1 82 ? 5.023 -2.214 -24.236 1.00 67.44 82 ASP A O 1
ATOM 655 N N . ILE A 1 83 ? 4.868 -3.130 -26.280 1.00 64.69 83 ILE A N 1
ATOM 656 C CA . ILE A 1 83 ? 4.757 -4.507 -25.802 1.00 64.69 83 ILE A CA 1
ATOM 657 C C . ILE A 1 83 ? 6.148 -4.967 -25.356 1.00 64.69 83 ILE A C 1
ATOM 659 O O . ILE A 1 83 ? 7.007 -5.314 -26.165 1.00 64.69 83 ILE A O 1
ATOM 663 N N . ILE A 1 84 ? 6.375 -4.956 -24.044 1.00 61.75 84 ILE A N 1
ATOM 664 C CA . ILE A 1 84 ? 7.583 -5.506 -23.431 1.00 61.75 84 ILE A CA 1
ATOM 665 C C . ILE A 1 84 ? 7.408 -7.026 -23.339 1.00 61.75 84 ILE A C 1
ATOM 667 O O . ILE A 1 84 ? 6.676 -7.524 -22.487 1.00 61.75 84 ILE A O 1
ATOM 671 N N . GLU A 1 85 ? 8.062 -7.768 -24.233 1.00 53.19 85 GLU A N 1
ATOM 672 C CA . GLU A 1 85 ? 8.154 -9.225 -24.127 1.00 53.19 85 GLU A CA 1
ATOM 673 C C . GLU A 1 85 ? 9.103 -9.628 -22.983 1.00 53.19 85 GLU A C 1
ATOM 675 O O . GLU A 1 85 ? 10.083 -8.934 -22.678 1.00 53.19 85 GLU A O 1
ATOM 680 N N . ASP A 1 86 ? 8.781 -10.756 -22.344 1.00 49.47 86 ASP A N 1
ATOM 681 C CA . ASP A 1 86 ? 9.459 -11.314 -21.171 1.00 49.47 86 ASP A CA 1
ATOM 682 C C . ASP A 1 86 ? 10.995 -11.185 -21.263 1.00 49.47 86 ASP A C 1
ATOM 684 O O . ASP A 1 86 ? 11.605 -11.638 -22.236 1.00 49.47 86 ASP A O 1
ATOM 688 N N . ARG A 1 87 ? 11.619 -10.644 -20.198 1.00 51.06 87 ARG A N 1
ATOM 689 C CA . ARG A 1 87 ? 13.076 -10.390 -19.992 1.00 51.06 87 ARG A CA 1
ATOM 690 C C . ARG A 1 87 ? 13.635 -9.033 -20.431 1.00 51.06 87 ARG A C 1
ATOM 692 O O . ARG A 1 87 ? 14.850 -8.839 -20.337 1.00 51.06 87 ARG A O 1
ATOM 699 N N . THR A 1 88 ? 12.789 -8.091 -20.830 1.00 50.38 88 THR A N 1
ATOM 700 C CA . THR A 1 88 ? 13.212 -6.700 -21.050 1.00 50.38 88 THR A CA 1
ATOM 701 C C . THR A 1 88 ? 12.691 -5.834 -19.905 1.00 50.38 88 THR A C 1
ATOM 703 O O . THR A 1 88 ? 11.508 -5.885 -19.590 1.00 50.38 88 THR A O 1
ATOM 706 N N . TYR A 1 89 ? 13.551 -5.053 -19.252 1.00 52.84 89 TYR A N 1
ATOM 707 C CA . TYR A 1 89 ? 13.124 -4.095 -18.226 1.00 52.84 89 TYR A CA 1
ATOM 708 C C . TYR A 1 89 ? 13.501 -2.677 -18.648 1.00 52.84 89 TYR A C 1
ATOM 710 O O . TYR A 1 89 ? 14.588 -2.428 -19.173 1.00 52.84 89 TYR A O 1
ATOM 718 N N . MET A 1 90 ? 12.579 -1.732 -18.458 1.00 53.81 90 MET A N 1
ATOM 719 C CA . MET A 1 90 ? 12.833 -0.323 -18.736 1.00 53.81 90 MET A CA 1
ATOM 720 C C . MET A 1 90 ? 13.598 0.278 -17.560 1.00 53.81 90 MET A C 1
ATOM 722 O O . MET A 1 90 ? 13.111 0.306 -16.433 1.00 53.81 90 MET A O 1
ATOM 726 N N . ASP A 1 91 ? 14.810 0.759 -17.816 1.00 56.62 91 ASP A N 1
ATOM 727 C CA . ASP A 1 91 ? 15.568 1.526 -16.838 1.00 56.62 91 ASP A CA 1
ATOM 728 C C . ASP A 1 91 ? 14.841 2.857 -16.593 1.00 56.62 91 ASP A C 1
ATOM 730 O O . ASP A 1 91 ? 14.843 3.745 -17.447 1.00 56.62 91 ASP A O 1
ATOM 734 N N . ALA A 1 92 ? 14.209 2.987 -15.425 1.00 48.22 92 ALA A N 1
ATOM 735 C CA . ALA A 1 92 ? 13.384 4.140 -15.063 1.00 48.22 92 ALA A CA 1
ATOM 736 C C . ALA A 1 92 ? 14.171 5.461 -14.972 1.00 48.22 92 ALA A C 1
ATOM 738 O O . ALA A 1 92 ? 13.583 6.538 -15.061 1.00 48.22 92 ALA A O 1
ATOM 739 N N . THR A 1 93 ? 15.501 5.399 -14.842 1.00 49.16 93 THR A N 1
ATOM 740 C CA . THR A 1 93 ? 16.354 6.596 -14.747 1.00 49.16 93 THR A CA 1
ATOM 741 C C . THR A 1 93 ? 16.687 7.154 -16.129 1.00 49.16 93 THR A C 1
ATOM 743 O O . THR A 1 93 ? 16.847 8.361 -16.306 1.00 49.16 93 THR A O 1
ATOM 746 N N . THR A 1 94 ? 16.812 6.273 -17.119 1.00 60.47 94 THR A N 1
ATOM 747 C CA . THR A 1 94 ? 17.274 6.625 -18.469 1.00 60.47 94 THR A CA 1
ATOM 748 C C . THR A 1 94 ? 16.183 6.513 -19.532 1.00 60.47 94 THR A C 1
ATOM 750 O O . THR A 1 94 ? 16.378 6.998 -20.643 1.00 60.47 94 THR A O 1
ATOM 753 N N . GLY A 1 95 ? 15.047 5.887 -19.212 1.00 59.31 95 GLY A N 1
ATOM 754 C CA . GLY A 1 95 ? 13.987 5.570 -20.171 1.00 59.31 95 GLY A CA 1
ATOM 755 C C . GLY A 1 95 ? 14.422 4.555 -21.233 1.00 59.31 95 GLY A C 1
ATOM 756 O O . GLY A 1 95 ? 13.826 4.503 -22.306 1.00 59.31 95 GLY A O 1
ATOM 757 N N . THR A 1 96 ? 15.481 3.782 -20.971 1.00 55.59 9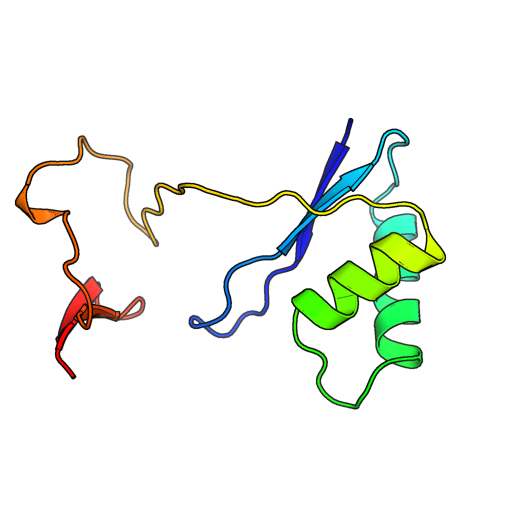6 THR A N 1
ATOM 758 C CA . THR A 1 96 ? 16.074 2.865 -21.955 1.00 55.59 96 THR A CA 1
ATOM 759 C C . THR A 1 96 ? 15.680 1.426 -21.649 1.00 55.59 96 THR A C 1
ATOM 761 O O . THR A 1 96 ? 15.798 0.980 -20.509 1.00 55.59 96 THR A O 1
ATOM 764 N N . LEU A 1 97 ? 15.265 0.675 -22.669 1.00 51.75 97 LEU A N 1
ATOM 765 C CA . L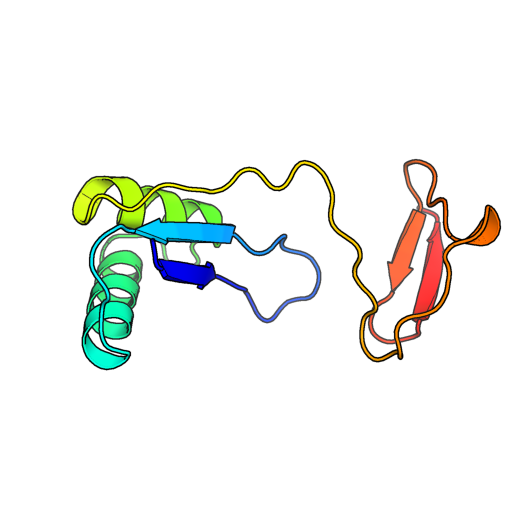EU A 1 97 ? 15.047 -0.767 -22.551 1.00 51.75 97 LEU A CA 1
ATOM 766 C C . LEU A 1 97 ? 16.389 -1.484 -22.364 1.00 51.75 97 LEU A C 1
ATOM 768 O O . LEU A 1 97 ? 17.310 -1.318 -23.169 1.00 51.75 97 LEU A O 1
ATOM 772 N N . LYS A 1 98 ? 16.498 -2.277 -21.297 1.00 50.88 98 LYS A N 1
ATOM 773 C CA . LYS A 1 98 ? 17.632 -3.163 -21.029 1.00 50.88 98 LYS A CA 1
ATOM 774 C C . LYS A 1 98 ? 17.200 -4.613 -21.200 1.00 50.88 98 LYS A C 1
ATOM 776 O O . LYS A 1 98 ? 16.130 -5.011 -20.746 1.00 50.88 98 LYS A O 1
ATOM 781 N N . TYR A 1 99 ? 18.065 -5.380 -21.848 1.00 55.31 99 TYR A N 1
ATOM 782 C CA . TYR A 1 99 ? 17.955 -6.826 -21.989 1.00 55.31 99 TYR A CA 1
ATOM 783 C C . TYR A 1 99 ? 18.837 -7.472 -20.916 1.00 55.31 99 TYR A C 1
ATOM 785 O O . TYR A 1 99 ? 19.920 -6.946 -20.641 1.00 55.31 99 TYR A O 1
ATOM 793 N N . ASN A 1 100 ? 18.380 -8.576 -20.320 1.00 54.06 100 ASN A N 1
ATOM 794 C CA . ASN A 1 10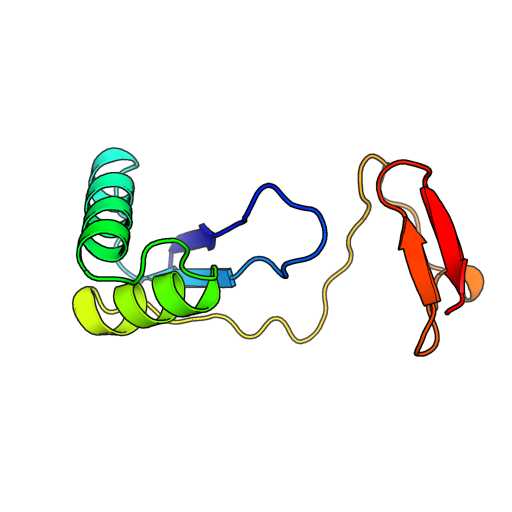0 ? 19.262 -9.457 -19.541 1.00 54.06 100 ASN A CA 1
ATOM 795 C C . ASN A 1 100 ? 20.426 -9.989 -20.388 1.00 54.06 100 ASN A C 1
ATOM 797 O O . ASN A 1 100 ? 20.180 -10.349 -21.563 1.00 54.06 100 ASN A O 1
#

Sequence (100 aa):
MYFYALAQGTDSGDPVTLHHEKKFSKKEFLAMFNEALDELDTHPAPSDVGEYLCRAYGFQEIEIETGVVCYCAPFRKLDDSDIIEDRTYMDATTGTLKYN

pLDDT: mean 78.86, std 16.84, range [48.22, 97.62]